Protein AF-A0A2P4PA07-F1 (afdb_monomer_lite)

Secondary structure (DSSP, 8-state):
-EEE-S-HHHHHHHHHH-TT--EEEEE--S-TT--THHHHHHHHHHHHHS-TT--EEEEE-SSPPPHHHHHHHHHHHHHTTPPPEEEEEEGGGS-STTHHHHHHHHHHHHHTTSEEEEEEE----TTT---THHHHS--

pLDDT: mean 80.87, std 14.57, range [42.03, 97.5]

Radius of gyration: 14.11 Å; chains: 1; bounding box: 38×29×36 Å

Structure (mmCIF, N/CA/C/O backbone):
data_AF-A0A2P4PA07-F1
#
_entry.id   AF-A0A2P4PA07-F1
#
loop_
_atom_site.group_PDB
_atom_site.id
_atom_site.type_symbol
_atom_site.label_atom_id
_atom_site.label_alt_id
_atom_site.label_comp_id
_atom_site.label_asym_id
_atom_site.label_entity_id
_atom_site.label_seq_id
_atom_site.pdbx_PDB_ins_code
_atom_site.Cartn_x
_atom_site.Cartn_y
_atom_site.Cartn_z
_atom_site.occupancy
_atom_site.B_iso_or_equiv
_atom_site.auth_seq_id
_atom_site.auth_comp_id
_atom_site.auth_asym_id
_atom_site.auth_atom_id
_atom_site.pdbx_PDB_model_num
ATOM 1 N N . MET A 1 1 ? -9.168 -11.199 -2.344 1.00 73.50 1 MET A N 1
ATOM 2 C CA . MET A 1 1 ? -9.755 -10.870 -3.656 1.00 73.50 1 MET A CA 1
ATOM 3 C C . MET A 1 1 ? -8.620 -10.572 -4.606 1.00 73.50 1 MET A C 1
ATOM 5 O O . MET A 1 1 ? -7.695 -9.875 -4.198 1.00 73.50 1 MET A O 1
ATOM 9 N N . ILE A 1 2 ? -8.696 -11.107 -5.818 1.00 67.56 2 ILE A N 1
ATOM 10 C CA . ILE A 1 2 ? -7.759 -10.802 -6.897 1.00 67.56 2 ILE A CA 1
ATOM 11 C C . ILE A 1 2 ? -8.452 -9.785 -7.797 1.00 67.56 2 ILE A C 1
ATOM 13 O O . ILE A 1 2 ? -9.594 -10.003 -8.200 1.00 67.56 2 ILE A O 1
ATOM 17 N N . TRP A 1 3 ? -7.801 -8.652 -8.037 1.00 69.69 3 TRP A N 1
ATOM 18 C CA . TRP A 1 3 ? -8.266 -7.658 -8.993 1.00 69.69 3 TRP A CA 1
ATOM 19 C C . TRP A 1 3 ? -7.256 -7.577 -10.134 1.00 69.69 3 TRP A C 1
ATOM 21 O O . TRP A 1 3 ? -6.070 -7.311 -9.921 1.00 69.69 3 TRP A O 1
ATOM 31 N N . ILE A 1 4 ? -7.766 -7.829 -11.333 1.00 63.22 4 ILE A N 1
ATOM 32 C CA . ILE A 1 4 ? -7.084 -7.656 -12.609 1.00 63.22 4 ILE A CA 1
ATOM 33 C C . ILE A 1 4 ? -7.863 -6.538 -13.275 1.00 63.22 4 ILE A C 1
ATOM 35 O O . ILE A 1 4 ? -9.043 -6.728 -13.572 1.00 63.22 4 ILE A O 1
ATOM 39 N N . GLY A 1 5 ? -7.278 -5.361 -13.445 1.00 61.16 5 GLY A N 1
ATOM 40 C CA . GLY A 1 5 ? -8.065 -4.276 -14.001 1.00 61.16 5 GLY A CA 1
ATOM 41 C C . GLY A 1 5 ? -7.275 -3.207 -14.715 1.00 61.16 5 GLY A C 1
ATOM 42 O O . GLY A 1 5 ? -6.127 -2.893 -14.406 1.00 61.16 5 GLY A O 1
ATOM 43 N N . GLU A 1 6 ? -7.961 -2.650 -15.701 1.00 62.94 6 GLU A N 1
ATOM 44 C CA . GLU A 1 6 ? -7.461 -1.643 -16.629 1.00 62.94 6 GLU A CA 1
ATOM 45 C C . GLU A 1 6 ? -7.909 -0.226 -16.214 1.00 62.94 6 GLU A C 1
ATOM 47 O O . GLU A 1 6 ? -7.521 0.761 -16.838 1.00 62.94 6 GLU A O 1
ATOM 52 N N . ASN A 1 7 ? -8.726 -0.112 -15.152 1.00 70.12 7 ASN A N 1
ATOM 53 C CA . ASN A 1 7 ? -9.434 1.110 -14.768 1.00 70.12 7 ASN A CA 1
ATOM 54 C C . ASN A 1 7 ? -9.488 1.326 -13.242 1.00 70.12 7 ASN A C 1
ATOM 56 O O . ASN A 1 7 ? -10.156 0.597 -12.511 1.00 70.12 7 ASN A O 1
ATOM 60 N N . LEU A 1 8 ? -8.855 2.399 -12.757 1.00 75.88 8 LEU A N 1
ATOM 61 C CA . LEU A 1 8 ? -8.822 2.752 -11.330 1.00 75.88 8 LEU A CA 1
ATOM 62 C C . LEU A 1 8 ? -10.211 3.037 -10.730 1.00 75.88 8 LEU A C 1
ATOM 64 O O . LEU A 1 8 ? -10.416 2.811 -9.537 1.00 75.88 8 LEU A O 1
ATOM 68 N N . ASN A 1 9 ? -11.183 3.491 -11.529 1.00 78.19 9 ASN A N 1
ATOM 69 C CA . ASN A 1 9 ? -12.531 3.763 -11.024 1.00 78.19 9 ASN A CA 1
ATOM 70 C C . ASN A 1 9 ? -13.249 2.481 -10.584 1.00 78.19 9 ASN A C 1
ATOM 72 O O . ASN A 1 9 ? -13.973 2.500 -9.590 1.00 78.19 9 ASN A O 1
ATOM 76 N N . GLU A 1 10 ? -13.014 1.359 -11.267 1.00 80.56 10 GLU A N 1
ATOM 77 C CA . GLU A 1 10 ? -13.586 0.065 -10.877 1.00 80.56 10 GLU A CA 1
ATOM 78 C C . GLU A 1 10 ? -13.041 -0.395 -9.525 1.00 80.56 10 GLU A C 1
ATOM 80 O O . GLU A 1 10 ? -13.795 -0.876 -8.679 1.00 80.56 10 GLU A O 1
ATOM 85 N N . LEU A 1 11 ? -11.746 -0.171 -9.280 1.00 82.12 11 LEU A N 1
ATOM 86 C CA . LEU A 1 11 ? -11.122 -0.462 -7.992 1.00 82.12 11 LEU A CA 1
ATOM 87 C C . LEU A 1 11 ? -11.721 0.395 -6.861 1.00 82.12 11 LEU A C 1
ATOM 89 O O . LEU A 1 11 ? -11.965 -0.105 -5.760 1.00 82.12 11 LEU A O 1
ATOM 93 N N . ILE A 1 12 ? -12.006 1.674 -7.124 1.00 84.06 12 ILE A N 1
ATOM 94 C CA . ILE A 1 12 ? -12.653 2.566 -6.148 1.00 84.06 12 ILE A CA 1
ATOM 95 C C . ILE A 1 12 ? -14.072 2.083 -5.822 1.00 84.06 12 ILE A C 1
ATOM 97 O O . ILE A 1 12 ? -14.432 1.990 -4.645 1.00 84.06 12 ILE A O 1
ATOM 101 N N . GLU A 1 13 ? -14.883 1.757 -6.832 1.00 85.62 13 GLU A N 1
ATOM 102 C CA . GLU A 1 13 ? -16.242 1.241 -6.613 1.00 85.62 13 GLU A CA 1
ATOM 103 C C . GLU A 1 13 ? -16.230 -0.095 -5.857 1.00 85.62 13 GLU A C 1
ATOM 105 O O . GLU A 1 13 ? -17.038 -0.316 -4.948 1.00 85.62 13 GLU A O 1
ATOM 110 N N . LEU A 1 14 ? -15.236 -0.942 -6.121 1.00 85.56 14 LEU A N 1
ATOM 111 C CA . LEU A 1 14 ? -15.004 -2.170 -5.369 1.00 85.56 14 LEU A CA 1
ATOM 112 C C . LEU A 1 14 ? -14.714 -1.881 -3.891 1.00 85.56 14 LEU A C 1
ATOM 114 O O . LEU A 1 14 ? -15.343 -2.474 -3.014 1.00 85.56 14 LEU A O 1
ATOM 118 N N . PHE A 1 15 ? -13.836 -0.928 -3.571 1.00 88.50 15 PHE A N 1
ATOM 119 C CA . PHE A 1 15 ? -13.601 -0.524 -2.179 1.00 88.50 15 PHE A CA 1
ATOM 120 C C . PHE A 1 15 ? -14.836 0.096 -1.508 1.00 88.50 15 PHE A C 1
ATOM 122 O O . PHE A 1 15 ? -15.051 -0.055 -0.293 1.00 88.50 15 PHE A O 1
ATOM 129 N N . LYS A 1 16 ? -15.696 0.770 -2.279 1.00 86.88 16 LYS A N 1
ATOM 130 C CA . LYS A 1 16 ? -16.985 1.253 -1.775 1.00 86.88 16 LYS A CA 1
ATOM 131 C C . LYS A 1 16 ? -17.910 0.093 -1.401 1.00 86.88 16 LYS A C 1
ATOM 133 O O . LYS A 1 16 ? -18.478 0.145 -0.309 1.00 86.88 16 LYS A O 1
ATOM 138 N N . GLY A 1 17 ? -17.990 -0.954 -2.221 1.00 87.00 17 GLY A N 1
ATOM 139 C CA . GLY A 1 17 ? -18.822 -2.136 -1.966 1.00 87.00 17 GLY A CA 1
ATOM 140 C C . GLY A 1 17 ? -18.259 -3.107 -0.916 1.00 87.00 17 GLY A C 1
ATOM 141 O O . GLY A 1 17 ? -19.003 -3.650 -0.100 1.00 87.00 17 GLY A O 1
ATOM 142 N N . CYS A 1 18 ? -16.941 -3.304 -0.867 1.00 85.56 18 CYS A N 1
ATOM 143 C CA . CYS A 1 18 ? -16.298 -4.359 -0.075 1.00 85.56 18 CYS A CA 1
ATOM 144 C C . CYS A 1 18 ? -15.739 -3.855 1.270 1.00 85.56 18 CYS A C 1
ATOM 146 O O . CYS A 1 18 ? -14.531 -3.861 1.520 1.00 85.56 18 CYS A O 1
ATOM 148 N N . LYS A 1 19 ? -16.622 -3.472 2.203 1.00 83.38 19 LYS A N 1
ATOM 149 C CA . LYS A 1 19 ? -16.221 -2.934 3.526 1.00 83.38 19 LYS A CA 1
ATOM 150 C C . LYS A 1 19 ? -15.507 -3.925 4.451 1.00 83.38 19 LYS A C 1
ATOM 152 O O . LYS A 1 19 ? -14.868 -3.498 5.409 1.00 83.38 19 LYS A O 1
ATOM 157 N N . GLN A 1 20 ? -15.573 -5.221 4.161 1.00 89.25 20 GLN A N 1
ATOM 158 C CA . GLN A 1 20 ? -14.944 -6.294 4.944 1.00 89.25 20 GLN A CA 1
ATOM 159 C C . GLN A 1 20 ? -13.706 -6.881 4.242 1.00 89.25 20 GLN A C 1
ATOM 161 O O . GLN A 1 20 ? -13.240 -7.955 4.614 1.00 89.25 20 GLN A O 1
ATOM 166 N N . LEU A 1 21 ? -13.183 -6.213 3.206 1.00 89.50 21 LEU A N 1
ATOM 167 C CA . LEU A 1 21 ? -12.030 -6.706 2.456 1.00 89.50 21 LEU A CA 1
ATOM 168 C C . LEU A 1 21 ? -10.801 -6.834 3.369 1.00 89.50 21 LEU A C 1
ATOM 170 O O . LEU A 1 21 ? -10.340 -5.850 3.941 1.00 89.50 21 LEU A O 1
ATOM 174 N N . ARG A 1 22 ? -10.277 -8.058 3.494 1.00 92.00 22 ARG A N 1
ATOM 175 C CA . ARG A 1 22 ? -9.117 -8.394 4.343 1.00 92.00 22 ARG A CA 1
ATOM 176 C C . ARG A 1 22 ? -7.833 -8.633 3.557 1.00 92.00 22 ARG A C 1
ATOM 178 O O . ARG A 1 22 ? -6.749 -8.467 4.115 1.00 92.00 22 ARG A O 1
ATOM 185 N N . GLY A 1 23 ? -7.963 -9.004 2.286 1.00 90.88 23 GLY A N 1
ATOM 186 C CA . GLY A 1 23 ? -6.848 -9.308 1.401 1.00 90.88 23 GLY A CA 1
ATOM 187 C C . GLY A 1 23 ? -7.102 -8.839 -0.025 1.00 90.88 23 GLY A C 1
ATOM 188 O O . GLY A 1 23 ? -8.184 -9.090 -0.572 1.00 90.88 23 GLY A O 1
ATOM 189 N N . LEU A 1 24 ? -6.101 -8.187 -0.607 1.00 89.12 24 LEU A N 1
ATOM 190 C CA . LEU A 1 24 ? -6.109 -7.663 -1.967 1.00 89.12 24 LEU A CA 1
ATOM 191 C C . LEU A 1 24 ? -4.846 -8.125 -2.697 1.00 89.12 24 LEU A C 1
ATOM 193 O O . LEU A 1 24 ? -3.740 -7.916 -2.204 1.00 89.12 24 LEU A O 1
ATOM 197 N N . VAL A 1 25 ? -5.028 -8.719 -3.869 1.00 86.31 25 VAL A N 1
ATOM 198 C CA . VAL A 1 25 ? -3.959 -8.968 -4.836 1.00 86.31 25 VAL A CA 1
ATOM 199 C C . VAL A 1 25 ? -4.237 -8.072 -6.033 1.00 86.31 25 VAL A C 1
ATOM 201 O O . VAL A 1 25 ? -5.319 -8.157 -6.617 1.00 86.31 25 VAL A O 1
ATOM 204 N N . LEU A 1 26 ? -3.295 -7.189 -6.352 1.00 82.44 26 LEU A N 1
ATOM 205 C CA . LEU A 1 26 ? -3.316 -6.384 -7.567 1.00 82.44 26 LEU A CA 1
ATOM 206 C C . LEU A 1 26 ? -2.345 -6.987 -8.560 1.00 82.44 26 LEU A C 1
ATOM 208 O O . LEU A 1 26 ? -1.149 -7.085 -8.275 1.00 82.44 26 LEU A O 1
ATOM 212 N N . GLN A 1 27 ? -2.871 -7.365 -9.715 1.00 76.25 27 GLN A N 1
ATOM 213 C CA . GLN A 1 27 ? -2.075 -7.919 -10.790 1.00 76.25 27 GLN A CA 1
ATOM 214 C C . GLN A 1 27 ? -2.219 -7.053 -12.036 1.00 76.25 27 GLN A C 1
ATOM 216 O O . GLN A 1 27 ? -3.321 -6.844 -12.546 1.00 76.25 27 GLN A O 1
ATOM 221 N N . PHE A 1 28 ? -1.083 -6.574 -12.532 1.00 71.44 28 PHE A N 1
ATOM 222 C CA . PHE A 1 28 ? -1.006 -5.792 -13.754 1.00 71.44 28 PHE A CA 1
ATOM 223 C C . PHE A 1 28 ? -0.291 -6.602 -14.825 1.00 71.44 28 PHE A C 1
ATOM 225 O O . PHE A 1 28 ? 0.925 -6.778 -14.790 1.00 71.44 28 PHE A O 1
ATOM 232 N N . ILE A 1 29 ? -1.067 -7.117 -15.775 1.00 55.38 29 ILE A N 1
ATOM 233 C CA . ILE A 1 29 ? -0.550 -7.871 -16.914 1.00 55.38 29 ILE A CA 1
ATOM 234 C C . ILE A 1 29 ? -0.506 -6.920 -18.107 1.00 55.38 29 ILE A C 1
ATOM 236 O O . ILE A 1 29 ? -1.548 -6.617 -18.671 1.00 55.38 29 ILE A O 1
ATOM 240 N N . TRP A 1 30 ? 0.683 -6.439 -18.487 1.00 54.25 30 TRP A N 1
ATOM 241 C CA . TRP A 1 30 ? 0.973 -5.859 -19.814 1.00 54.25 30 TRP A CA 1
ATOM 242 C C . TRP A 1 30 ? -0.038 -4.817 -20.337 1.00 54.25 30 TRP A C 1
ATOM 244 O O . TRP A 1 30 ? -0.257 -4.677 -21.541 1.00 54.25 30 TRP A O 1
ATOM 254 N N . THR A 1 31 ? -0.662 -4.036 -19.460 1.00 51.00 31 THR A N 1
ATOM 255 C CA . THR A 1 31 ? -1.599 -2.999 -19.894 1.00 51.00 31 THR A CA 1
ATOM 256 C C . THR A 1 31 ? -0.838 -1.711 -20.169 1.00 51.00 31 THR A C 1
ATOM 258 O O . THR A 1 31 ? -0.458 -0.988 -19.249 1.00 51.00 31 THR A O 1
ATOM 261 N N . ILE A 1 32 ? -0.711 -1.383 -21.459 1.00 49.25 32 ILE A N 1
ATOM 262 C CA . ILE A 1 32 ? -0.261 -0.102 -22.053 1.00 49.25 32 ILE A CA 1
ATOM 263 C C . ILE A 1 32 ? -0.938 1.144 -21.418 1.00 49.25 32 ILE A C 1
ATOM 265 O O . ILE A 1 32 ? -0.515 2.281 -21.631 1.00 49.25 32 ILE A O 1
ATOM 269 N N . ILE A 1 33 ? -1.991 0.942 -20.624 1.00 52.69 33 ILE A N 1
ATOM 270 C CA . ILE A 1 33 ? -2.940 1.954 -20.161 1.00 52.69 33 ILE A CA 1
ATOM 271 C C . ILE A 1 33 ? -2.514 2.613 -18.834 1.00 52.69 33 ILE A C 1
ATOM 273 O O . ILE A 1 33 ? -2.808 3.790 -18.615 1.00 52.69 33 ILE A O 1
ATOM 277 N N . LEU A 1 34 ? -1.751 1.932 -17.973 1.00 53.75 34 LEU A N 1
ATOM 278 C CA . LEU A 1 34 ? -1.269 2.509 -16.714 1.00 53.75 34 LEU A CA 1
ATOM 279 C C . LEU A 1 34 ? 0.184 2.987 -16.874 1.00 53.75 34 LEU A C 1
ATOM 281 O O . LEU A 1 34 ? 1.143 2.229 -16.786 1.00 53.75 34 LEU A O 1
ATOM 285 N N . LYS A 1 35 ? 0.361 4.285 -17.145 1.00 56.66 35 LYS A N 1
ATOM 286 C CA . LYS A 1 35 ? 1.689 4.929 -17.137 1.00 56.66 35 LYS A CA 1
ATOM 287 C C . LYS A 1 35 ? 2.255 4.909 -15.710 1.00 56.66 35 LYS A C 1
ATOM 289 O O . LYS A 1 35 ? 1.480 4.983 -14.768 1.00 56.66 35 LYS A O 1
ATOM 294 N N . ARG A 1 36 ? 3.589 4.942 -15.533 1.00 54.44 36 ARG A N 1
ATOM 295 C CA . ARG A 1 36 ? 4.279 5.004 -14.214 1.00 54.44 36 ARG A CA 1
ATOM 296 C C . ARG A 1 36 ? 3.628 5.935 -13.174 1.00 54.44 36 ARG A C 1
ATOM 298 O O . ARG A 1 36 ? 3.571 5.581 -12.006 1.00 54.44 36 ARG A O 1
ATOM 305 N N . LYS A 1 37 ? 3.111 7.104 -13.589 1.00 54.59 37 LYS A N 1
ATOM 306 C CA . LYS A 1 37 ? 2.401 8.047 -12.697 1.00 54.59 37 LYS A CA 1
ATOM 307 C C . LYS A 1 37 ? 1.200 7.425 -11.973 1.00 54.59 37 LYS A C 1
ATOM 309 O O . LYS A 1 37 ? 0.890 7.828 -10.862 1.00 54.59 37 LYS A O 1
ATOM 314 N N . ASN A 1 38 ? 0.580 6.415 -12.567 1.00 70.44 38 ASN A N 1
ATOM 315 C CA . ASN A 1 38 ? -0.646 5.820 -12.065 1.00 70.44 38 ASN A CA 1
ATOM 316 C C . ASN A 1 38 ? -0.387 4.825 -10.920 1.00 70.44 38 ASN A C 1
ATOM 318 O O . ASN A 1 38 ? -1.311 4.528 -10.176 1.00 70.44 38 ASN A O 1
ATOM 322 N N . VAL A 1 39 ? 0.843 4.317 -10.753 1.00 75.31 39 VAL A N 1
ATOM 323 C CA . VAL A 1 39 ? 1.174 3.347 -9.688 1.00 75.31 39 VAL A CA 1
ATOM 324 C C . VAL A 1 39 ? 1.355 4.035 -8.339 1.00 75.31 39 VAL A C 1
ATOM 326 O O . VAL A 1 39 ? 0.846 3.563 -7.325 1.00 75.31 39 VAL A O 1
ATOM 329 N N . ASP A 1 40 ? 2.030 5.182 -8.328 1.00 83.88 40 ASP A N 1
ATOM 330 C CA . ASP A 1 40 ? 2.184 5.989 -7.116 1.00 83.88 40 ASP A CA 1
ATOM 331 C C . ASP A 1 40 ? 0.814 6.512 -6.637 1.00 83.88 40 ASP A C 1
ATOM 333 O O . ASP A 1 40 ? 0.478 6.394 -5.459 1.00 83.88 40 ASP A O 1
ATOM 337 N N . GLU A 1 41 ? -0.012 7.014 -7.565 1.00 83.06 41 GLU A N 1
ATOM 338 C CA . GLU A 1 41 ? -1.391 7.453 -7.292 1.00 83.06 41 GLU A CA 1
ATOM 339 C C . GLU A 1 41 ? -2.289 6.292 -6.827 1.00 83.06 41 GLU A C 1
ATOM 341 O O . GLU A 1 41 ? -3.157 6.466 -5.970 1.00 83.06 41 GLU A O 1
ATOM 346 N N . LEU A 1 42 ? -2.061 5.080 -7.339 1.00 85.00 42 LEU A N 1
ATOM 347 C CA . LEU A 1 42 ? -2.777 3.879 -6.920 1.00 85.00 42 LEU A CA 1
ATOM 348 C C . LEU A 1 42 ? -2.531 3.545 -5.442 1.00 85.00 42 LEU A C 1
ATOM 350 O O . LEU A 1 42 ? -3.484 3.209 -4.738 1.00 85.00 42 LEU A O 1
ATOM 354 N N . LEU A 1 43 ? -1.293 3.647 -4.949 1.00 88.75 43 LEU A N 1
ATOM 355 C CA . LEU A 1 43 ? -1.006 3.406 -3.528 1.00 88.75 43 LEU A CA 1
ATOM 356 C C . LEU A 1 43 ? -1.768 4.388 -2.626 1.00 88.75 43 LEU A C 1
ATOM 358 O O . LEU A 1 43 ? -2.313 3.987 -1.592 1.00 88.75 43 LEU A O 1
ATOM 362 N N . GLU A 1 44 ? -1.860 5.653 -3.037 1.00 86.44 44 GLU A N 1
ATOM 363 C CA . GLU A 1 44 ? -2.642 6.675 -2.334 1.00 86.44 44 GLU A CA 1
ATOM 364 C C . GLU A 1 44 ? -4.144 6.332 -2.362 1.00 86.44 44 GLU A C 1
ATOM 366 O O . GLU A 1 44 ? -4.781 6.271 -1.306 1.00 86.44 44 GLU A O 1
ATOM 371 N N . LEU A 1 45 ? -4.688 5.956 -3.525 1.00 88.31 45 LEU A N 1
ATOM 372 C CA . LEU A 1 45 ? -6.084 5.519 -3.666 1.00 88.31 45 LEU A CA 1
ATOM 373 C C . LEU A 1 45 ? -6.431 4.319 -2.777 1.00 88.31 45 LEU A C 1
ATOM 375 O O . LEU A 1 45 ? -7.500 4.306 -2.158 1.00 88.31 45 LEU A O 1
ATOM 379 N N . ILE A 1 46 ? -5.549 3.319 -2.696 1.00 89.38 46 ILE A N 1
ATOM 380 C CA . ILE A 1 46 ? -5.732 2.152 -1.821 1.00 89.38 46 ILE A CA 1
ATOM 381 C C . ILE A 1 46 ? -5.755 2.602 -0.363 1.00 89.38 46 ILE A C 1
ATOM 383 O O . ILE A 1 46 ? -6.650 2.205 0.387 1.00 89.38 46 ILE A O 1
ATOM 387 N N . CYS A 1 47 ? -4.804 3.443 0.044 1.00 88.88 47 CYS A N 1
ATOM 388 C CA . CYS A 1 47 ? -4.747 3.946 1.411 1.00 88.88 47 CYS A CA 1
ATOM 389 C C . CYS A 1 47 ? -6.012 4.735 1.782 1.00 88.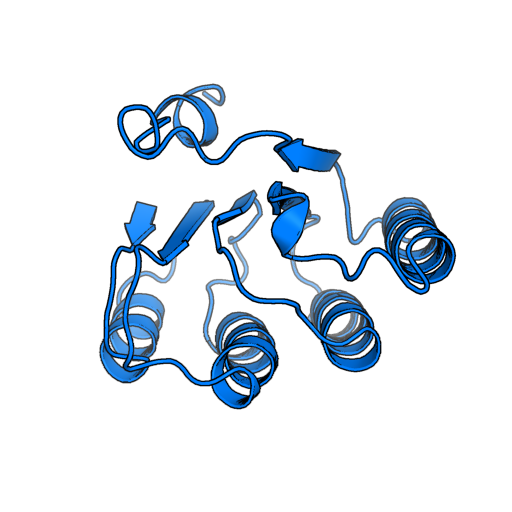88 47 CYS A C 1
ATOM 391 O O . CYS A 1 47 ? -6.487 4.622 2.910 1.00 88.88 47 CYS A O 1
ATOM 393 N N . ASP A 1 48 ? -6.602 5.480 0.852 1.00 88.94 48 ASP A N 1
ATOM 394 C CA . ASP A 1 48 ? -7.773 6.316 1.135 1.00 88.94 48 ASP A CA 1
ATOM 395 C C . ASP A 1 48 ? -9.098 5.549 1.093 1.00 88.94 48 ASP A C 1
ATOM 397 O O . ASP A 1 48 ? -10.012 5.838 1.870 1.00 88.94 48 ASP A O 1
ATOM 401 N N . ASN A 1 49 ? -9.209 4.537 0.230 1.00 89.12 49 ASN A N 1
ATOM 402 C CA . ASN A 1 49 ? -10.492 3.886 -0.041 1.00 89.12 49 ASN A CA 1
ATOM 403 C C . ASN A 1 49 ? -10.612 2.481 0.560 1.00 89.12 49 ASN A C 1
ATOM 405 O O . ASN A 1 49 ? -11.723 2.061 0.900 1.00 89.12 49 ASN A O 1
ATOM 409 N N . ALA A 1 50 ? -9.509 1.743 0.721 1.00 88.25 50 ALA A N 1
ATOM 410 C CA . ALA A 1 50 ? -9.575 0.350 1.151 1.00 88.25 50 ALA A CA 1
ATOM 411 C C . ALA A 1 50 ? -10.149 0.204 2.566 1.00 88.25 50 ALA A C 1
ATOM 413 O O . ALA A 1 50 ? -9.953 1.055 3.441 1.00 88.25 50 ALA A O 1
ATOM 414 N N . SER A 1 51 ? -10.796 -0.935 2.828 1.00 89.56 51 SER A N 1
ATOM 415 C CA . SER A 1 51 ? -11.303 -1.267 4.162 1.00 89.56 51 SER A CA 1
ATOM 416 C C . SER A 1 51 ? -10.205 -1.180 5.226 1.00 89.56 51 SER A C 1
ATOM 418 O O . SER A 1 51 ? -9.075 -1.607 5.001 1.00 89.56 51 SER A O 1
ATOM 420 N N . LYS A 1 52 ? -10.554 -0.705 6.429 1.00 90.50 52 LYS A N 1
ATOM 421 C CA . LYS A 1 52 ? -9.658 -0.742 7.601 1.00 90.50 52 LYS A CA 1
ATOM 422 C C . LYS A 1 52 ? -9.258 -2.166 8.009 1.00 90.50 52 LYS A C 1
ATOM 424 O O . LYS A 1 52 ? -8.312 -2.331 8.771 1.00 90.50 52 LYS A O 1
ATOM 429 N N . GLN A 1 53 ? -9.977 -3.181 7.525 1.00 91.50 53 GLN A N 1
ATOM 430 C CA . GLN A 1 53 ? -9.661 -4.589 7.767 1.00 91.50 53 GLN A CA 1
ATOM 431 C C . GLN A 1 53 ? -8.629 -5.165 6.800 1.00 91.50 53 GLN A C 1
ATOM 433 O O . GLN A 1 53 ? -8.166 -6.285 7.040 1.00 91.50 53 GLN A O 1
ATOM 438 N N . LEU A 1 54 ? -8.273 -4.429 5.741 1.00 93.19 54 LEU A N 1
ATOM 439 C CA . LEU A 1 54 ? -7.251 -4.856 4.800 1.00 93.19 54 LEU A CA 1
ATOM 440 C C . LEU A 1 54 ? -5.939 -5.040 5.566 1.00 93.19 54 LEU A C 1
ATOM 442 O O . LEU A 1 54 ? -5.477 -4.126 6.245 1.00 93.19 54 LEU A O 1
ATOM 446 N N . ARG A 1 55 ? -5.396 -6.254 5.500 1.00 93.81 55 ARG A N 1
ATOM 447 C CA . ARG A 1 55 ? -4.163 -6.650 6.193 1.00 93.81 55 ARG A CA 1
ATOM 448 C C . ARG A 1 55 ? -3.227 -7.473 5.317 1.00 93.81 55 ARG A C 1
ATOM 450 O O . ARG A 1 55 ? -2.059 -7.571 5.642 1.00 93.81 55 ARG A O 1
ATOM 457 N N . LYS A 1 56 ? -3.722 -8.053 4.221 1.00 92.62 56 LYS A N 1
ATOM 458 C CA . LYS A 1 56 ? -2.896 -8.715 3.210 1.00 92.62 56 LYS A CA 1
ATOM 459 C C . LYS A 1 56 ? -2.923 -7.913 1.924 1.00 92.62 56 LYS A C 1
ATOM 461 O O . LYS A 1 56 ? -4.008 -7.641 1.402 1.00 92.62 56 LYS A O 1
ATOM 466 N N . PHE A 1 57 ? -1.757 -7.562 1.414 1.00 91.81 57 PHE A N 1
ATOM 467 C CA . PHE A 1 57 ? -1.647 -6.819 0.173 1.00 91.81 57 PHE A CA 1
ATOM 468 C C . PHE A 1 57 ? -0.505 -7.374 -0.675 1.00 91.81 57 PHE A C 1
ATOM 470 O O . PHE A 1 57 ? 0.645 -7.371 -0.245 1.00 91.81 57 PHE A O 1
ATOM 477 N N . LYS A 1 58 ? -0.840 -7.860 -1.872 1.00 89.31 58 LYS A N 1
ATOM 478 C CA . LYS A 1 58 ? 0.127 -8.312 -2.874 1.00 89.31 58 LYS A CA 1
ATOM 479 C C . LYS A 1 58 ? 0.028 -7.424 -4.105 1.00 89.31 58 LYS A C 1
ATOM 481 O O . LYS A 1 58 ? -1.080 -7.168 -4.579 1.00 89.31 58 LYS A O 1
ATOM 486 N N . MET A 1 59 ? 1.165 -6.963 -4.614 1.00 86.19 59 MET A N 1
ATOM 487 C CA . MET A 1 59 ? 1.237 -6.193 -5.853 1.00 86.19 59 MET A CA 1
ATOM 488 C C . MET A 1 59 ? 2.212 -6.855 -6.821 1.00 86.19 59 MET A C 1
ATOM 490 O O . MET A 1 59 ? 3.403 -6.972 -6.537 1.00 86.19 59 MET A O 1
ATOM 494 N N . ILE A 1 60 ? 1.679 -7.279 -7.963 1.00 80.31 60 ILE A N 1
ATOM 495 C CA . ILE A 1 60 ? 2.408 -7.948 -9.036 1.00 80.31 60 ILE A CA 1
ATOM 496 C C . ILE A 1 60 ? 2.386 -7.023 -10.247 1.00 80.31 60 ILE A C 1
ATOM 498 O O . ILE A 1 60 ? 1.331 -6.776 -10.838 1.00 80.31 60 ILE A O 1
ATOM 502 N N . SER A 1 61 ? 3.546 -6.470 -10.588 1.00 76.75 61 SER A N 1
ATOM 503 C CA . SER A 1 61 ? 3.693 -5.541 -11.709 1.00 76.75 61 SER A CA 1
ATOM 504 C C . SER A 1 61 ? 5.125 -5.518 -12.239 1.00 76.75 61 SER A C 1
ATOM 506 O O . SER A 1 61 ? 6.084 -5.783 -11.509 1.00 76.75 61 SER A O 1
ATOM 508 N N . ASP A 1 62 ? 5.268 -5.171 -13.512 1.00 75.12 62 ASP A N 1
ATOM 509 C CA . ASP A 1 62 ? 6.523 -4.869 -14.200 1.00 75.12 62 ASP A CA 1
ATOM 510 C C . ASP A 1 62 ? 6.925 -3.381 -14.113 1.00 75.12 62 ASP A C 1
ATOM 512 O O . ASP A 1 62 ? 7.965 -2.981 -14.642 1.00 75.12 62 ASP A O 1
ATOM 516 N N . TRP A 1 63 ? 6.127 -2.544 -13.448 1.00 77.75 63 TRP A N 1
ATOM 517 C CA . TRP A 1 63 ? 6.413 -1.122 -13.252 1.00 77.75 63 TRP A CA 1
ATOM 518 C C . TRP A 1 63 ? 7.248 -0.878 -12.009 1.00 77.75 63 TRP A C 1
ATOM 520 O O . TRP A 1 63 ? 7.163 -1.640 -11.067 1.00 77.75 63 TRP A O 1
ATOM 530 N N . GLU A 1 64 ? 7.986 0.229 -11.974 1.00 84.38 64 GLU A N 1
ATOM 531 C CA . GLU A 1 64 ? 8.693 0.693 -10.776 1.00 84.38 64 GLU A CA 1
ATOM 532 C C . GLU A 1 64 ? 7.815 1.655 -9.966 1.00 84.38 64 GLU A C 1
ATOM 534 O O . GLU A 1 64 ? 7.170 2.531 -10.553 1.00 84.38 64 GLU A O 1
ATOM 539 N N . ILE A 1 65 ? 7.862 1.560 -8.636 1.00 85.81 65 ILE A N 1
ATOM 540 C CA . ILE A 1 65 ? 7.272 2.564 -7.733 1.00 85.81 65 ILE A CA 1
ATOM 541 C C . ILE A 1 65 ? 8.335 3.577 -7.333 1.00 85.81 65 ILE A C 1
ATOM 543 O O . ILE A 1 65 ? 9.517 3.232 -7.230 1.00 85.81 65 ILE A O 1
ATOM 547 N N . SER A 1 66 ? 7.942 4.823 -7.075 1.00 88.81 66 SER A N 1
ATOM 548 C CA . SER A 1 66 ? 8.889 5.766 -6.487 1.00 88.81 66 SER A CA 1
ATOM 549 C C . SER A 1 66 ? 9.092 5.494 -4.996 1.00 88.81 66 SER A C 1
ATOM 551 O O . SER A 1 66 ? 8.178 5.101 -4.266 1.00 88.81 66 SER A O 1
ATOM 553 N N . ARG A 1 67 ? 10.310 5.766 -4.520 1.00 90.00 67 ARG A N 1
ATOM 554 C CA . ARG A 1 67 ? 10.668 5.686 -3.100 1.00 90.00 67 ARG A CA 1
ATOM 555 C C . ARG A 1 67 ? 9.694 6.492 -2.239 1.00 90.00 67 ARG A C 1
ATOM 557 O O . ARG A 1 67 ? 9.191 5.991 -1.236 1.00 90.00 67 ARG A O 1
ATOM 564 N N . ASP A 1 68 ? 9.434 7.730 -2.652 1.00 90.81 68 ASP A N 1
ATOM 565 C CA . ASP A 1 68 ? 8.590 8.648 -1.896 1.00 90.81 68 ASP A CA 1
ATOM 566 C C . ASP A 1 68 ? 7.143 8.150 -1.839 1.00 90.81 68 ASP A C 1
ATOM 568 O O . ASP A 1 68 ? 6.484 8.331 -0.819 1.00 90.81 68 ASP A O 1
ATOM 572 N N . ALA A 1 69 ? 6.638 7.505 -2.897 1.00 90.00 69 ALA A N 1
ATOM 573 C CA . ALA A 1 69 ? 5.299 6.926 -2.884 1.00 90.00 69 ALA A CA 1
ATOM 574 C C . ALA A 1 69 ? 5.188 5.746 -1.911 1.00 90.00 69 ALA A C 1
ATOM 576 O O . ALA A 1 69 ? 4.226 5.695 -1.143 1.00 90.00 69 ALA A O 1
ATOM 577 N N . LEU A 1 70 ? 6.183 4.849 -1.871 1.00 92.69 70 LEU A N 1
ATOM 578 C CA . LEU A 1 70 ? 6.197 3.751 -0.897 1.00 92.69 70 LEU A CA 1
ATOM 579 C C . LEU A 1 70 ? 6.222 4.270 0.541 1.00 92.69 70 LEU A C 1
ATOM 581 O O . LEU A 1 70 ? 5.451 3.811 1.385 1.00 92.69 70 LEU A O 1
ATOM 585 N N . GLU A 1 71 ? 7.110 5.224 0.825 1.00 95.06 71 GLU A N 1
ATOM 586 C CA . GLU A 1 71 ? 7.244 5.780 2.169 1.00 95.06 71 GLU A CA 1
ATOM 587 C C . GLU A 1 71 ? 5.966 6.516 2.589 1.00 95.06 71 GLU A C 1
ATOM 589 O O . GLU A 1 71 ? 5.436 6.240 3.667 1.00 95.06 71 GLU A O 1
ATOM 594 N N . ARG A 1 72 ? 5.392 7.357 1.712 1.00 95.19 72 ARG A N 1
ATOM 595 C CA . ARG A 1 72 ? 4.105 8.025 1.974 1.00 95.19 72 ARG A CA 1
ATOM 596 C C . ARG A 1 72 ? 2.978 7.029 2.216 1.00 95.19 72 ARG A C 1
ATOM 598 O O . ARG A 1 72 ? 2.187 7.240 3.135 1.00 95.19 72 ARG A O 1
ATOM 605 N N . PHE A 1 73 ? 2.895 5.966 1.418 1.00 94.88 73 PHE A N 1
ATOM 606 C CA . PHE A 1 73 ? 1.883 4.925 1.577 1.00 94.88 73 PHE A CA 1
ATOM 607 C C . PHE A 1 73 ? 1.940 4.300 2.975 1.00 94.88 73 PHE A C 1
ATOM 609 O O . PHE A 1 73 ? 0.927 4.273 3.675 1.00 94.88 73 PHE A O 1
ATOM 616 N N . LEU A 1 74 ? 3.120 3.863 3.419 1.00 95.94 74 LEU A N 1
ATOM 617 C CA . LEU A 1 74 ? 3.288 3.201 4.716 1.00 95.94 74 LEU A CA 1
ATOM 618 C C . LEU A 1 74 ? 3.125 4.172 5.900 1.00 95.94 74 LEU A C 1
ATOM 620 O O . LEU A 1 74 ? 2.481 3.830 6.899 1.00 95.94 74 LEU A O 1
ATOM 624 N N . ASP A 1 75 ? 3.617 5.407 5.774 1.00 96.19 75 ASP A N 1
ATOM 625 C CA . ASP A 1 75 ? 3.401 6.459 6.772 1.00 96.19 75 ASP A CA 1
ATOM 626 C C . ASP A 1 75 ? 1.907 6.784 6.919 1.00 96.19 75 ASP A C 1
ATOM 628 O O . ASP A 1 75 ? 1.390 6.919 8.035 1.00 96.19 75 ASP A O 1
ATOM 632 N N . ASN A 1 76 ? 1.185 6.896 5.802 1.00 94.94 76 ASN A N 1
ATOM 633 C CA . ASN A 1 76 ? -0.255 7.139 5.809 1.00 94.94 76 ASN A CA 1
ATOM 634 C C . ASN A 1 76 ? -1.019 5.937 6.366 1.00 94.94 76 ASN A C 1
ATOM 636 O O . ASN A 1 76 ? -1.938 6.127 7.167 1.00 94.94 76 ASN A O 1
ATOM 640 N N . TRP A 1 77 ? -0.589 4.713 6.050 1.00 95.38 77 TRP A N 1
ATOM 641 C CA . TRP A 1 77 ? -1.154 3.491 6.619 1.00 95.38 77 TRP A CA 1
ATOM 642 C C . TRP A 1 77 ? -1.123 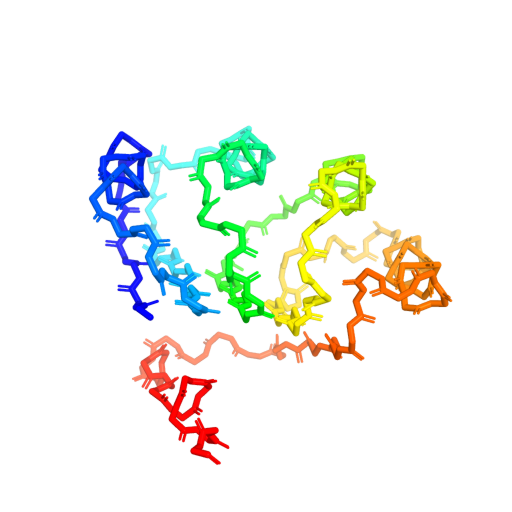3.516 8.152 1.00 95.38 77 TRP A C 1
ATOM 644 O O . TRP A 1 77 ? -2.138 3.268 8.817 1.00 95.38 77 TRP A O 1
ATOM 654 N N . LYS A 1 78 ? 0.021 3.926 8.717 1.00 94.06 78 LYS A N 1
ATOM 655 C CA . LYS A 1 78 ? 0.205 4.135 10.158 1.00 94.06 78 LYS A CA 1
ATOM 656 C C . LYS A 1 78 ? -0.692 5.242 10.704 1.00 94.06 78 LYS A C 1
ATOM 658 O O . LYS A 1 78 ? -1.388 5.033 11.699 1.00 94.06 78 LYS A O 1
ATOM 663 N N . LYS A 1 79 ? -0.692 6.420 10.068 1.00 94.31 79 LYS A N 1
ATOM 664 C CA . LYS A 1 79 ? -1.493 7.585 10.499 1.00 94.31 79 LYS A CA 1
ATOM 665 C C . LYS A 1 79 ? -2.985 7.263 10.551 1.00 94.31 79 LYS A C 1
ATOM 667 O O . LYS A 1 79 ? -3.672 7.697 11.474 1.00 94.31 79 LYS A O 1
ATOM 672 N N . GLN A 1 80 ? -3.472 6.461 9.607 1.00 91.75 80 GLN A N 1
ATOM 673 C CA . GLN A 1 80 ? -4.866 6.021 9.552 1.00 91.75 80 GLN A CA 1
ATOM 674 C C . GLN A 1 80 ? -5.216 4.924 10.579 1.00 91.75 80 GLN A C 1
ATOM 676 O O . GLN A 1 80 ? -6.381 4.522 10.658 1.00 91.75 80 GLN A O 1
ATOM 681 N N . LYS A 1 81 ? -4.250 4.469 11.395 1.00 91.56 81 LYS A N 1
ATOM 682 C CA . LYS A 1 81 ? -4.413 3.429 12.429 1.00 91.56 81 LYS A CA 1
ATOM 683 C C . LYS A 1 81 ? -5.002 2.132 11.864 1.00 91.56 81 LYS A C 1
ATOM 685 O O . LYS A 1 81 ? -5.927 1.554 12.437 1.00 91.56 81 LYS A O 1
ATOM 690 N N . ARG A 1 82 ? -4.505 1.720 10.697 1.00 92.44 82 ARG A N 1
ATOM 691 C CA . ARG A 1 82 ? -4.885 0.467 10.035 1.00 92.44 82 ARG A CA 1
ATOM 692 C C . ARG A 1 82 ? -4.177 -0.726 10.685 1.00 92.44 82 ARG A C 1
ATOM 694 O O . ARG A 1 82 ? -3.203 -0.557 11.416 1.00 92.44 82 ARG A O 1
ATOM 701 N N . ASN A 1 83 ? -4.675 -1.931 10.412 1.00 93.50 83 ASN A N 1
ATOM 702 C CA . ASN A 1 83 ? -4.008 -3.168 10.821 1.00 93.50 83 ASN A CA 1
ATOM 703 C C . ASN A 1 83 ? -2.629 -3.290 10.158 1.00 93.50 83 ASN A C 1
ATOM 705 O O . ASN A 1 83 ? -2.430 -2.786 9.049 1.00 93.50 83 ASN A O 1
ATOM 709 N N . SER A 1 84 ? -1.709 -4.001 10.811 1.00 95.31 84 SER A N 1
ATOM 710 C CA . SER A 1 84 ? -0.410 -4.335 10.226 1.00 95.31 84 SER A CA 1
ATOM 711 C C . SER A 1 84 ? -0.576 -5.105 8.913 1.00 95.31 84 SER A C 1
ATOM 713 O O . SER A 1 84 ? -1.464 -5.955 8.792 1.00 95.31 84 SER A O 1
ATOM 715 N N . LEU A 1 85 ? 0.285 -4.802 7.944 1.00 95.31 85 LEU A N 1
ATOM 716 C CA . LEU A 1 85 ? 0.282 -5.386 6.609 1.00 95.31 85 LEU A CA 1
ATOM 717 C C . LEU A 1 85 ? 1.200 -6.604 6.513 1.00 95.31 85 LEU A C 1
ATOM 719 O O . LEU A 1 85 ? 2.369 -6.537 6.887 1.00 95.31 85 LEU A O 1
ATOM 723 N N . ASP A 1 86 ? 0.697 -7.676 5.919 1.00 95.06 86 ASP A N 1
ATOM 724 C CA . ASP A 1 86 ? 1.520 -8.609 5.161 1.00 95.06 86 ASP A CA 1
ATOM 725 C C . ASP A 1 86 ? 1.611 -8.069 3.735 1.00 95.06 86 ASP A C 1
ATOM 727 O O . ASP A 1 86 ? 0.604 -8.020 3.017 1.00 95.06 86 ASP A O 1
ATOM 731 N N . LEU A 1 87 ? 2.798 -7.599 3.365 1.00 93.62 87 LEU A N 1
ATOM 732 C CA . LEU A 1 87 ? 3.057 -6.942 2.092 1.00 93.62 87 LEU A CA 1
ATOM 733 C C . LEU A 1 87 ? 3.936 -7.834 1.215 1.00 93.62 87 LEU A C 1
ATOM 735 O O . LEU A 1 87 ? 5.069 -8.132 1.574 1.00 93.62 87 LEU A O 1
ATOM 739 N N . CYS A 1 88 ? 3.438 -8.213 0.047 1.00 91.06 88 CYS A N 1
ATOM 740 C CA . CYS A 1 88 ? 4.213 -8.932 -0.957 1.00 91.06 88 CYS A CA 1
ATOM 741 C C . CYS A 1 88 ? 4.302 -8.076 -2.223 1.00 91.06 88 CYS A C 1
ATOM 743 O O . CYS A 1 88 ? 3.284 -7.578 -2.712 1.00 91.06 88 CYS A O 1
ATOM 745 N N . ILE A 1 89 ? 5.511 -7.864 -2.737 1.00 88.31 89 ILE A N 1
ATOM 746 C CA . ILE A 1 89 ? 5.719 -7.118 -3.983 1.00 88.31 89 ILE A CA 1
ATOM 747 C C . ILE A 1 89 ? 6.678 -7.864 -4.903 1.00 88.31 89 ILE A C 1
ATOM 749 O O . ILE A 1 89 ? 7.649 -8.474 -4.451 1.00 88.31 89 ILE A O 1
ATOM 753 N N . THR A 1 90 ? 6.444 -7.786 -6.208 1.00 84.94 90 THR A N 1
ATOM 754 C CA . THR A 1 90 ? 7.411 -8.272 -7.195 1.00 84.94 90 THR A CA 1
ATOM 755 C C . THR A 1 90 ? 8.696 -7.456 -7.154 1.00 84.94 90 THR A C 1
ATOM 757 O O . THR A 1 90 ? 8.691 -6.240 -6.972 1.00 84.94 90 THR A O 1
ATOM 760 N N . LYS A 1 91 ? 9.837 -8.112 -7.361 1.00 83.12 91 LYS A N 1
ATOM 761 C CA . LYS A 1 91 ? 11.156 -7.458 -7.339 1.00 83.12 91 LYS A CA 1
ATOM 762 C C . LYS A 1 91 ? 11.299 -6.362 -8.404 1.00 83.12 91 LYS A C 1
ATOM 764 O O . LYS A 1 91 ? 12.017 -5.394 -8.179 1.00 83.12 91 LYS A O 1
ATOM 769 N N . SER A 1 92 ? 10.586 -6.490 -9.523 1.00 80.19 92 SER A N 1
ATOM 770 C CA . SER A 1 92 ? 10.491 -5.483 -10.589 1.00 80.19 92 SER A CA 1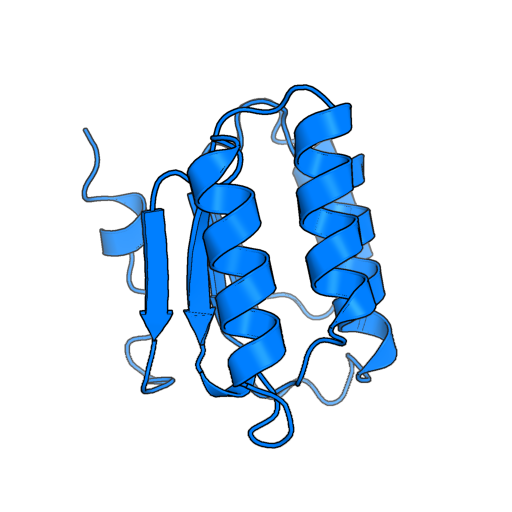
ATOM 771 C C . SER A 1 92 ? 9.875 -4.154 -10.138 1.00 80.19 92 SER A C 1
ATOM 773 O O . SER A 1 92 ? 10.158 -3.133 -10.759 1.00 80.19 92 SER A O 1
ATOM 775 N N . LEU A 1 93 ? 9.105 -4.139 -9.041 1.00 82.56 93 LEU A N 1
ATOM 776 C CA . LEU A 1 93 ? 8.556 -2.911 -8.455 1.00 82.56 93 LEU A CA 1
ATOM 777 C C . LEU A 1 93 ? 9.609 -1.999 -7.842 1.00 82.56 93 LEU A C 1
ATOM 779 O O . LEU A 1 93 ? 9.376 -0.795 -7.707 1.00 82.56 93 LEU A O 1
ATOM 783 N N . ILE A 1 94 ? 10.763 -2.555 -7.480 1.00 83.75 94 ILE A N 1
ATOM 784 C CA . ILE A 1 94 ? 11.850 -1.813 -6.862 1.00 83.75 94 ILE A CA 1
ATOM 785 C C . ILE A 1 94 ? 12.935 -1.541 -7.907 1.00 83.75 94 ILE A C 1
ATOM 787 O O . ILE A 1 94 ? 13.564 -2.483 -8.395 1.00 83.75 94 ILE A O 1
ATOM 791 N N . PRO A 1 95 ? 13.228 -0.265 -8.220 1.00 79.56 95 PRO A N 1
ATOM 792 C CA . PRO A 1 95 ? 14.359 0.075 -9.066 1.00 79.56 95 PRO A CA 1
ATOM 793 C C . PRO A 1 95 ? 15.654 -0.524 -8.510 1.00 79.56 95 PRO A C 1
ATOM 795 O O . PRO A 1 95 ? 16.001 -0.321 -7.343 1.00 79.56 95 PRO A O 1
ATOM 798 N N . ASN A 1 96 ? 16.436 -1.189 -9.366 1.00 74.31 96 ASN A N 1
ATOM 799 C CA . ASN A 1 96 ? 17.757 -1.708 -8.981 1.00 74.31 96 ASN A CA 1
ATOM 800 C C . ASN A 1 96 ? 18.657 -0.598 -8.413 1.00 74.31 96 ASN A C 1
ATOM 802 O O . ASN A 1 96 ? 19.429 -0.806 -7.474 1.00 74.31 96 ASN A O 1
ATOM 806 N N . LYS A 1 97 ? 18.537 0.616 -8.965 1.00 73.94 97 LYS A N 1
ATOM 807 C CA . LYS A 1 97 ? 19.224 1.797 -8.453 1.00 73.94 97 LYS A CA 1
ATOM 808 C C . LYS A 1 97 ? 18.527 2.290 -7.185 1.00 73.94 97 LYS A C 1
ATOM 810 O O . LYS A 1 97 ? 17.445 2.861 -7.246 1.00 73.94 97 LYS A O 1
ATOM 815 N N . GLY A 1 98 ? 19.210 2.147 -6.052 1.00 71.44 98 GLY A N 1
ATOM 816 C CA . GLY A 1 98 ? 18.713 2.623 -4.762 1.00 71.44 98 GLY A CA 1
ATOM 817 C C . GLY A 1 98 ? 17.932 1.584 -3.961 1.00 71.44 98 GLY A C 1
ATOM 818 O O . GLY A 1 98 ? 17.270 1.966 -3.004 1.00 71.44 98 GLY A O 1
ATOM 819 N N . LYS A 1 99 ? 18.047 0.293 -4.297 1.00 78.31 99 LYS A N 1
ATOM 820 C CA . LYS A 1 99 ? 17.410 -0.813 -3.566 1.00 78.31 99 LYS A CA 1
ATOM 821 C C . LYS A 1 99 ? 17.587 -0.734 -2.041 1.00 78.31 99 LYS A C 1
ATOM 823 O O . LYS A 1 99 ? 16.607 -0.882 -1.323 1.00 78.31 99 LYS A O 1
ATOM 828 N N . ASN A 1 100 ? 18.789 -0.403 -1.559 1.00 85.81 100 ASN A N 1
ATOM 829 C CA . ASN A 1 100 ? 19.061 -0.269 -0.121 1.00 85.81 100 ASN A CA 1
ATOM 830 C C . ASN A 1 100 ? 18.091 0.705 0.573 1.00 85.81 100 ASN A C 1
ATOM 832 O O . ASN A 1 100 ? 17.637 0.430 1.673 1.00 85.81 100 ASN A O 1
ATOM 836 N N . TYR A 1 101 ? 17.693 1.795 -0.096 1.00 86.69 101 TYR A N 1
ATOM 837 C CA . TYR A 1 101 ? 16.732 2.745 0.470 1.00 86.69 101 TYR A CA 1
ATOM 838 C C . TYR A 1 101 ? 15.332 2.147 0.639 1.00 86.69 101 TYR A C 1
ATOM 840 O O . TYR A 1 101 ? 14.615 2.527 1.560 1.00 86.69 101 TYR A O 1
ATOM 848 N N . TYR A 1 102 ? 14.922 1.237 -0.245 1.00 90.69 102 TYR A N 1
ATOM 849 C CA . TYR A 1 102 ? 13.644 0.541 -0.106 1.00 90.69 102 TYR A CA 1
ATOM 850 C C . TYR A 1 102 ? 13.701 -0.450 1.050 1.00 90.69 102 TYR A C 1
ATOM 852 O O . TYR A 1 102 ? 12.783 -0.477 1.866 1.00 90.69 102 TYR A O 1
ATOM 860 N N . ASP A 1 103 ? 14.802 -1.192 1.175 1.00 91.50 103 ASP A N 1
ATOM 861 C CA . ASP A 1 103 ? 15.011 -2.109 2.297 1.00 91.50 103 ASP A CA 1
ATOM 862 C C . ASP A 1 103 ? 15.029 -1.350 3.643 1.00 91.50 103 ASP A C 1
ATOM 864 O O . ASP A 1 103 ? 14.433 -1.819 4.619 1.00 91.50 103 ASP A O 1
ATOM 868 N N . ASP A 1 104 ? 15.594 -0.136 3.684 1.00 95.06 104 ASP A N 1
ATOM 869 C CA . ASP A 1 104 ? 15.542 0.757 4.851 1.00 95.06 104 ASP A CA 1
ATOM 870 C C . ASP A 1 104 ? 14.103 1.198 5.178 1.00 95.06 104 ASP A C 1
ATOM 872 O O . ASP A 1 104 ? 13.682 1.146 6.338 1.00 95.06 104 ASP A O 1
ATOM 876 N N . ILE A 1 105 ? 13.314 1.595 4.166 1.00 96.00 105 ILE A N 1
ATOM 877 C CA . ILE A 1 105 ? 11.896 1.961 4.340 1.00 96.00 105 ILE A CA 1
ATOM 878 C C . ILE A 1 105 ? 11.111 0.776 4.900 1.00 96.00 105 ILE A C 1
ATOM 880 O O . ILE A 1 105 ? 10.365 0.942 5.867 1.00 96.00 105 ILE A O 1
ATOM 884 N N . ILE A 1 106 ? 11.275 -0.418 4.329 1.00 95.50 106 ILE A N 1
ATOM 885 C CA . ILE A 1 106 ? 10.582 -1.620 4.798 1.00 95.50 106 ILE A CA 1
ATOM 886 C C . ILE A 1 106 ? 10.991 -1.947 6.236 1.00 95.50 106 ILE A C 1
ATOM 888 O O . ILE A 1 106 ? 10.121 -2.201 7.070 1.00 95.50 106 ILE A O 1
ATOM 892 N N . SER A 1 107 ? 12.285 -1.890 6.556 1.00 96.31 107 SER A N 1
ATOM 893 C CA . SER A 1 107 ? 12.798 -2.195 7.899 1.00 96.31 107 SER A CA 1
ATOM 894 C C . SER A 1 107 ? 12.250 -1.226 8.950 1.00 96.31 107 SER A C 1
ATOM 896 O O . SER A 1 107 ? 11.658 -1.664 9.937 1.00 96.31 107 SER A O 1
ATOM 898 N N . LYS A 1 108 ? 12.294 0.085 8.679 1.00 97.50 108 LYS A N 1
ATOM 899 C CA . LYS A 1 108 ? 11.672 1.129 9.518 1.00 97.50 108 LYS A CA 1
ATOM 900 C C . LYS A 1 108 ? 10.184 0.851 9.781 1.00 97.50 108 LYS A C 1
ATOM 902 O O . LYS A 1 108 ? 9.675 1.037 10.891 1.00 97.50 108 LYS A O 1
ATOM 907 N N . HIS A 1 109 ? 9.448 0.411 8.762 1.00 97.50 109 HIS A N 1
ATOM 908 C CA . HIS A 1 109 ? 8.013 0.149 8.888 1.00 97.50 109 HIS A CA 1
ATOM 909 C C . HIS A 1 109 ? 7.691 -1.206 9.536 1.00 97.50 109 HIS A C 1
ATOM 911 O O . HIS A 1 109 ? 6.623 -1.338 10.140 1.00 97.50 109 HIS A O 1
ATOM 917 N N . LYS A 1 110 ? 8.618 -2.171 9.510 1.00 97.38 110 LYS A N 1
ATOM 918 C CA . LYS A 1 110 ? 8.558 -3.383 10.342 1.00 97.38 110 LYS A CA 1
ATOM 919 C C . LYS A 1 110 ? 8.748 -3.056 11.820 1.00 97.38 110 LYS A C 1
ATOM 921 O O . LYS A 1 110 ? 7.918 -3.438 12.640 1.00 97.38 110 LYS A O 1
ATOM 926 N N . GLU A 1 111 ? 9.776 -2.278 12.157 1.00 97.31 111 GLU A N 1
ATOM 927 C CA . GLU A 1 111 ? 10.065 -1.868 13.542 1.00 97.31 111 GLU A CA 1
ATOM 928 C C . GLU A 1 111 ? 8.908 -1.092 14.181 1.00 97.31 111 GLU A C 1
ATOM 930 O O . GLU A 1 111 ? 8.637 -1.213 15.373 1.00 97.31 111 GLU A O 1
ATOM 935 N N . THR A 1 112 ? 8.187 -0.310 13.376 1.00 96.31 112 THR A N 1
ATOM 936 C CA . THR A 1 112 ? 7.033 0.467 13.845 1.00 96.31 112 THR A CA 1
ATOM 937 C C . THR A 1 112 ? 5.702 -0.289 13.790 1.00 96.31 112 THR A C 1
ATOM 939 O O . THR A 1 112 ? 4.662 0.305 14.086 1.00 96.31 112 THR A O 1
ATOM 942 N N . GLY A 1 113 ? 5.718 -1.577 13.432 1.00 95.88 113 GLY A N 1
ATOM 943 C CA . GLY A 1 113 ? 4.547 -2.457 13.416 1.00 95.88 113 GLY A CA 1
ATOM 944 C C . GLY A 1 113 ? 3.566 -2.213 12.266 1.00 95.88 113 GLY A C 1
ATOM 945 O O . GLY A 1 113 ? 2.481 -2.794 12.258 1.00 95.88 113 GLY A O 1
ATOM 946 N N . VAL A 1 114 ? 3.915 -1.365 11.295 1.00 97.19 114 VAL A N 1
ATOM 947 C CA . VAL A 1 114 ? 3.092 -1.119 10.097 1.00 97.19 114 VAL A CA 1
ATOM 948 C C . VAL A 1 114 ? 3.136 -2.330 9.176 1.00 97.19 114 VAL A C 1
ATOM 950 O O . VAL A 1 114 ? 2.101 -2.754 8.668 1.00 97.19 114 VAL A O 1
ATOM 953 N N . ILE A 1 115 ? 4.321 -2.910 9.001 1.00 97.50 115 ILE A N 1
ATOM 954 C CA . ILE A 1 115 ? 4.538 -4.141 8.246 1.00 97.50 115 ILE A CA 1
ATOM 955 C C . ILE A 1 115 ? 4.751 -5.274 9.245 1.00 97.50 115 ILE A C 1
ATOM 957 O O . ILE A 1 115 ? 5.674 -5.231 10.054 1.00 97.50 115 ILE A O 1
ATOM 961 N N . ARG A 1 116 ? 3.906 -6.300 9.175 1.00 96.25 116 ARG A N 1
ATOM 962 C CA . ARG A 1 116 ? 4.067 -7.540 9.934 1.00 96.25 116 ARG A CA 1
ATOM 963 C C . ARG A 1 116 ? 5.004 -8.495 9.205 1.00 96.25 116 ARG A C 1
ATOM 965 O O . ARG A 1 116 ? 6.004 -8.917 9.772 1.00 96.25 116 ARG A O 1
ATOM 972 N N . ASN A 1 117 ? 4.696 -8.779 7.943 1.00 94.69 117 ASN A N 1
ATOM 973 C CA . ASN A 1 117 ? 5.494 -9.636 7.073 1.00 94.69 117 ASN A CA 1
ATOM 974 C C . ASN A 1 117 ? 5.761 -8.916 5.754 1.00 94.69 117 ASN A C 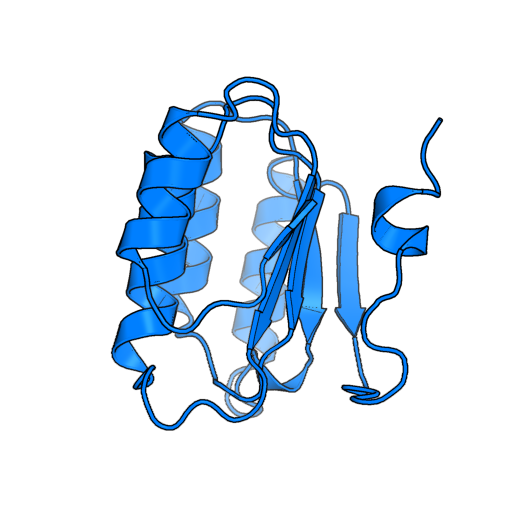1
ATOM 976 O O . ASN A 1 117 ? 4.925 -8.145 5.282 1.00 94.69 117 ASN A O 1
ATOM 980 N N . PHE A 1 118 ? 6.936 -9.156 5.177 1.00 93.00 118 PHE A N 1
ATOM 981 C CA . PHE A 1 118 ? 7.291 -8.607 3.876 1.00 93.00 118 PHE A CA 1
ATOM 982 C C . PHE A 1 118 ? 8.041 -9.627 3.041 1.00 93.00 118 PHE A C 1
ATOM 984 O O . PHE A 1 118 ? 9.010 -10.208 3.536 1.00 93.00 118 PHE A O 1
ATOM 991 N N . GLU A 1 119 ? 7.627 -9.766 1.789 1.00 90.38 119 GLU A N 1
ATOM 992 C CA . GLU A 1 119 ? 8.172 -10.728 0.839 1.00 90.38 119 GLU A CA 1
ATOM 993 C C . GLU A 1 119 ? 8.434 -10.070 -0.518 1.00 90.38 119 GLU A C 1
ATOM 995 O O . GLU A 1 119 ? 7.653 -9.238 -0.990 1.00 90.38 119 GLU A O 1
ATOM 1000 N N . TYR A 1 120 ? 9.543 -10.475 -1.139 1.00 86.75 120 TYR A N 1
ATOM 1001 C CA . TYR A 1 120 ? 9.839 -10.179 -2.533 1.00 86.75 120 TYR A CA 1
ATOM 1002 C C . TYR A 1 120 ? 9.526 -11.403 -3.381 1.00 86.75 120 TYR A C 1
ATOM 1004 O O . TYR A 1 120 ? 10.099 -12.469 -3.163 1.00 86.75 120 TYR A O 1
ATOM 1012 N N . GLU A 1 121 ? 8.691 -11.225 -4.393 1.00 81.69 121 GLU A N 1
ATOM 1013 C CA . GLU A 1 121 ? 8.471 -12.246 -5.409 1.00 81.69 121 GLU A CA 1
ATOM 1014 C C . GLU A 1 121 ? 9.492 -12.048 -6.541 1.00 81.69 121 GLU A C 1
ATOM 1016 O O . GLU A 1 121 ? 9.542 -10.990 -7.179 1.00 81.69 121 GLU A O 1
ATOM 1021 N N . GLU A 1 122 ? 10.386 -13.028 -6.731 1.00 71.44 122 GLU A N 1
ATOM 1022 C CA . GLU A 1 122 ? 11.503 -12.912 -7.683 1.00 71.44 122 GLU A CA 1
ATOM 1023 C C . GLU A 1 122 ? 11.070 -13.038 -9.146 1.00 71.44 122 GLU A C 1
ATOM 1025 O O . GLU A 1 122 ? 11.679 -12.403 -10.008 1.00 71.44 122 GLU A O 1
ATOM 1030 N N . TYR A 1 123 ? 10.027 -13.823 -9.418 1.00 64.25 123 TYR A N 1
ATOM 1031 C CA . TYR A 1 123 ? 9.550 -14.110 -10.766 1.00 64.25 123 TYR A CA 1
ATOM 1032 C C . TYR A 1 123 ? 8.066 -13.790 -10.872 1.00 64.25 123 TYR A C 1
ATOM 1034 O O . TYR A 1 123 ? 7.266 -14.257 -10.067 1.00 64.25 123 TYR A O 1
ATOM 1042 N N . ILE A 1 124 ? 7.701 -13.024 -11.900 1.00 62.31 124 ILE A N 1
ATOM 1043 C CA . ILE A 1 124 ? 6.313 -12.964 -12.353 1.00 62.31 124 ILE A CA 1
ATOM 1044 C C . ILE A 1 124 ? 6.106 -14.221 -13.192 1.00 62.31 124 ILE A C 1
ATOM 1046 O O . ILE A 1 124 ? 6.417 -14.232 -14.383 1.00 62.31 124 ILE A O 1
ATOM 1050 N N . ASP A 1 125 ? 5.657 -15.304 -12.566 1.00 60.09 125 ASP A N 1
ATOM 1051 C CA . ASP A 1 125 ? 5.160 -16.448 -13.322 1.00 60.09 125 ASP A CA 1
ATOM 1052 C C . ASP A 1 125 ? 3.773 -16.082 -13.858 1.00 60.09 125 ASP A C 1
ATOM 1054 O O . ASP A 1 125 ? 2.766 -16.240 -13.172 1.00 60.09 125 ASP A O 1
ATOM 1058 N N . PHE A 1 126 ? 3.737 -15.508 -15.063 1.00 55.12 126 PHE A N 1
ATOM 1059 C CA . PHE A 1 126 ? 2.508 -15.024 -15.695 1.00 55.12 126 PHE A CA 1
ATOM 1060 C C . PHE A 1 126 ? 1.434 -16.117 -15.843 1.00 55.12 126 PHE A C 1
ATOM 1062 O O . PHE A 1 126 ? 0.252 -15.770 -15.865 1.00 55.1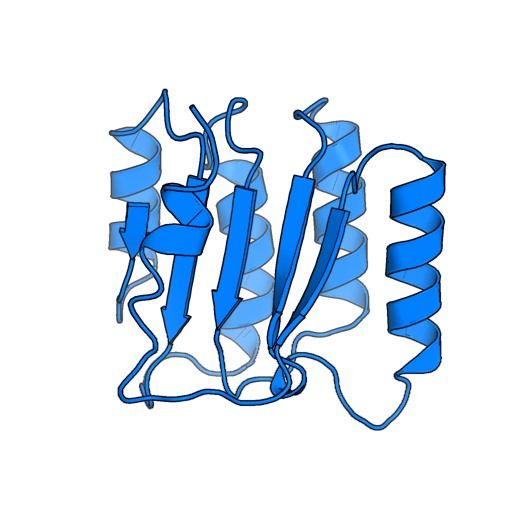2 126 PHE A O 1
ATOM 1069 N N . ASP A 1 127 ? 1.825 -17.397 -15.862 1.00 51.47 127 ASP A N 1
ATOM 1070 C CA . ASP A 1 127 ? 0.916 -18.544 -15.952 1.00 51.47 127 ASP A CA 1
ATOM 1071 C C . ASP A 1 127 ? 0.491 -19.074 -14.562 1.00 51.47 127 ASP A C 1
ATOM 1073 O O . ASP A 1 127 ? -0.602 -19.624 -14.430 1.00 51.47 127 ASP A O 1
ATOM 1077 N N . ALA A 1 128 ? 1.287 -18.852 -13.504 1.00 52.66 128 ALA A N 1
ATOM 1078 C CA . ALA A 1 128 ? 0.963 -19.223 -12.113 1.00 52.66 128 ALA A CA 1
ATOM 1079 C C . ALA A 1 128 ? 0.403 -18.071 -11.251 1.00 52.66 128 ALA A C 1
ATOM 1081 O O . ALA A 1 128 ? 0.168 -18.234 -10.055 1.00 52.66 128 ALA A O 1
ATOM 1082 N N . CYS A 1 129 ? 0.178 -16.892 -11.833 1.00 50.66 129 CYS A N 1
ATOM 1083 C CA . CYS A 1 129 ? -0.127 -15.662 -11.096 1.00 50.66 129 CYS A CA 1
ATOM 1084 C C . CYS A 1 129 ? -1.471 -15.624 -10.343 1.00 50.66 129 CYS A C 1
ATOM 1086 O O . CYS A 1 129 ? -1.696 -14.694 -9.562 1.00 50.66 129 CYS A O 1
ATOM 1088 N N . ILE A 1 130 ? -2.349 -16.610 -10.526 1.00 53.28 130 ILE A N 1
ATOM 1089 C CA . ILE A 1 130 ? -3.436 -16.841 -9.574 1.00 53.28 130 ILE A CA 1
ATOM 1090 C C . ILE A 1 130 ? -2.897 -17.775 -8.488 1.00 53.28 130 ILE A C 1
ATOM 1092 O O . ILE A 1 130 ? -3.299 -18.928 -8.374 1.00 53.28 130 ILE A O 1
ATOM 1096 N N . ASP A 1 131 ? -1.959 -17.271 -7.686 1.00 56.62 131 ASP A N 1
ATOM 1097 C CA . ASP A 1 131 ? -1.622 -17.933 -6.433 1.00 56.62 131 ASP A CA 1
ATOM 1098 C C . ASP A 1 131 ? -2.750 -17.650 -5.433 1.00 56.62 131 ASP A C 1
ATOM 1100 O O . ASP A 1 131 ? -2.688 -16.721 -4.618 1.00 56.62 131 ASP A O 1
ATOM 1104 N N . GLU A 1 132 ? -3.837 -18.418 -5.551 1.00 54.44 132 GLU A N 1
ATOM 1105 C CA . GLU A 1 132 ? -4.949 -18.384 -4.598 1.00 54.44 132 GLU A CA 1
ATOM 1106 C C . GLU A 1 132 ? -4.438 -18.672 -3.176 1.00 54.44 132 GLU A C 1
ATOM 1108 O O . GLU A 1 132 ? -4.968 -18.095 -2.223 1.00 54.44 132 GLU A O 1
ATOM 1113 N N . ASN A 1 133 ? -3.325 -19.410 -3.023 1.00 58.12 133 ASN A N 1
ATOM 1114 C CA . ASN A 1 133 ? -2.737 -19.749 -1.722 1.00 58.12 133 ASN A CA 1
ATOM 1115 C C . ASN A 1 133 ? -2.295 -18.516 -0.926 1.00 58.12 133 ASN A C 1
ATOM 1117 O O . ASN A 1 133 ? -2.477 -18.487 0.292 1.00 58.12 133 ASN A O 1
ATOM 1121 N N . PHE A 1 134 ? -1.854 -17.425 -1.574 1.00 64.00 134 PHE A N 1
ATOM 1122 C CA . PHE A 1 134 ? -1.561 -16.174 -0.853 1.00 64.00 134 PHE A CA 1
ATOM 1123 C C . PHE A 1 134 ? -2.765 -15.699 -0.013 1.00 64.00 134 PHE A C 1
ATOM 1125 O O . PHE A 1 134 ? -2.625 -15.143 1.091 1.00 64.00 134 PHE A O 1
ATOM 1132 N N . LEU A 1 135 ? -3.979 -15.924 -0.524 1.00 64.00 135 LEU A N 1
ATOM 1133 C CA . LEU A 1 135 ? -5.220 -15.653 0.190 1.00 64.00 135 LEU A CA 1
ATOM 1134 C C . LEU A 1 135 ? -5.670 -16.845 1.054 1.00 64.00 135 LEU A C 1
ATOM 1136 O O . LEU A 1 135 ? -6.161 -16.581 2.155 1.00 64.00 135 LEU A O 1
ATOM 1140 N N . GLU A 1 136 ? -5.484 -18.087 0.594 1.00 61.44 136 GLU A N 1
ATOM 1141 C CA . GLU A 1 136 ? -6.000 -19.323 1.213 1.00 61.44 136 GLU A CA 1
ATOM 1142 C C . GLU A 1 136 ? -5.165 -19.908 2.361 1.00 61.44 136 GLU A C 1
ATOM 1144 O O . GLU A 1 136 ? -5.734 -20.602 3.201 1.00 61.44 136 GLU A O 1
ATOM 1149 N N . ASP A 1 137 ? -3.878 -19.575 2.498 1.00 56.69 137 ASP A N 1
ATOM 1150 C CA . ASP A 1 137 ? -2.992 -20.124 3.546 1.00 56.69 137 ASP A CA 1
ATOM 1151 C C . ASP A 1 137 ? -3.392 -19.726 4.992 1.00 56.69 137 ASP A C 1
ATOM 1153 O O . ASP A 1 137 ? -2.621 -19.890 5.938 1.00 56.69 137 ASP A O 1
ATOM 1157 N N . TRP A 1 138 ? -4.555 -19.093 5.188 1.00 52.31 138 TRP A N 1
ATOM 1158 C CA . TRP A 1 138 ? -4.950 -18.455 6.444 1.00 52.31 138 TRP A CA 1
ATOM 1159 C C . TRP A 1 138 ? -6.437 -18.681 6.771 1.00 52.31 138 TRP A C 1
ATOM 1161 O O . TRP A 1 138 ? -7.265 -17.783 6.571 1.00 52.31 138 TRP A O 1
ATOM 11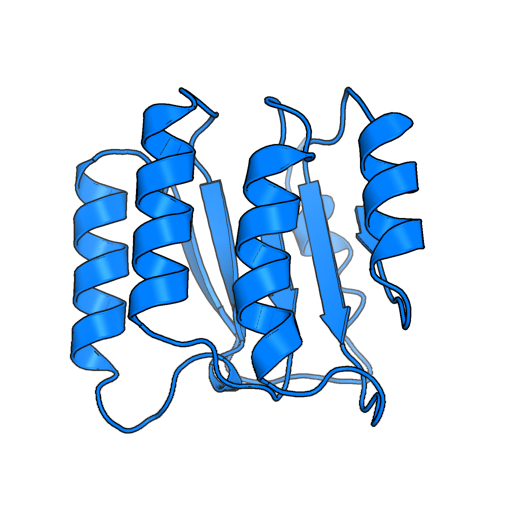71 N N . TRP A 1 139 ? -6.726 -19.856 7.343 1.00 42.03 139 TRP A N 1
ATOM 1172 C CA . TRP A 1 139 ? -7.873 -20.111 8.230 1.00 42.03 139 TRP A CA 1
ATOM 1173 C C . TRP A 1 139 ? -7.464 -19.865 9.685 1.00 42.03 139 TRP A C 1
ATOM 1175 O O . TRP A 1 139 ? -6.385 -20.361 10.081 1.00 42.03 139 TRP A O 1
#

Sequence (139 aa):
MIWIGENLNELIELFKGCKQLRGLVLQFIWTIILKRKNVDELLELICDNASKQLRKFKMISDWEISRDALERFLDNWKKQKRNSLDLCITKSLIPNKGKNYYDDIISKHKETGVIRNFEYEEYIDFDACIDENFLEDWW

Organism: Rhizophagus irregularis (strain DAOM 181602 / DAOM 197198 / MUCL 43194) (NCBI:txid747089)

Foldseek 3Di:
DEDEDLDVVVVLVVLVVCQQDAAYAYAYDPRPRQDLVNVLVSLVSCLVRHHLNHAEYEYHDLHEHDLVSLLVSLVSLVVVVGAAHAYEYEPSNHPPVPNVSVVVSVVVSCVVRNHVHYYYDDDPPVVCNPPVCSVVVPD